Protein AF-A0A3Q9WG72-F1 (afdb_monomer)

Structure (mmCIF, N/CA/C/O backbone):
data_AF-A0A3Q9WG72-F1
#
_entry.id   AF-A0A3Q9WG72-F1
#
loop_
_atom_site.group_PDB
_atom_site.id
_atom_site.type_symbol
_atom_site.label_atom_id
_atom_site.label_alt_id
_atom_site.label_comp_id
_atom_site.label_asym_id
_atom_site.label_entity_id
_atom_site.label_seq_id
_atom_site.pdbx_PDB_ins_code
_atom_site.Cartn_x
_atom_site.Cartn_y
_atom_site.Cartn_z
_atom_site.occupancy
_atom_site.B_iso_or_equiv
_atom_site.auth_seq_id
_atom_site.auth_comp_id
_atom_site.auth_asym_id
_atom_site.auth_atom_id
_atom_site.pdbx_PDB_model_num
ATOM 1 N N . MET A 1 1 ? 49.544 10.630 -32.184 1.00 42.81 1 MET A N 1
ATOM 2 C CA . MET A 1 1 ? 48.754 9.712 -31.337 1.00 42.81 1 MET A CA 1
ATOM 3 C C . MET A 1 1 ? 47.797 10.569 -30.531 1.00 42.81 1 MET A C 1
ATOM 5 O O . MET A 1 1 ? 48.241 11.269 -29.633 1.00 42.81 1 MET A O 1
ATOM 9 N N . THR A 1 2 ? 46.535 10.621 -30.952 1.00 49.62 2 THR A N 1
ATOM 10 C CA . THR A 1 2 ? 45.500 11.489 -30.373 1.00 49.62 2 THR A CA 1
ATOM 11 C C . THR A 1 2 ? 44.751 10.703 -29.304 1.00 49.62 2 THR A C 1
ATOM 13 O O . THR A 1 2 ? 44.111 9.707 -29.620 1.00 49.62 2 THR A O 1
ATOM 16 N N . PHE A 1 3 ? 44.869 11.133 -28.048 1.00 58.88 3 PHE A N 1
ATOM 17 C CA . PHE A 1 3 ? 44.125 10.609 -26.900 1.00 58.88 3 PHE A CA 1
ATOM 18 C C . PHE A 1 3 ? 42.739 11.266 -26.839 1.00 58.88 3 PHE A C 1
ATOM 20 O O . PHE A 1 3 ? 42.500 12.139 -26.010 1.00 58.88 3 PHE A O 1
ATOM 27 N N . ALA A 1 4 ? 41.847 10.900 -27.756 1.00 64.00 4 ALA A N 1
ATOM 28 C CA . ALA A 1 4 ? 40.438 11.280 -27.696 1.00 64.00 4 ALA A CA 1
ATOM 29 C C . ALA A 1 4 ? 39.577 10.011 -27.711 1.00 64.00 4 ALA A C 1
ATOM 31 O O . ALA A 1 4 ? 39.962 9.026 -28.334 1.00 64.00 4 ALA A O 1
ATOM 32 N N . ASP A 1 5 ? 38.442 10.068 -27.016 1.00 53.72 5 ASP A N 1
ATOM 33 C CA . ASP A 1 5 ? 37.449 9.008 -26.792 1.00 53.72 5 ASP A CA 1
ATOM 34 C C . ASP A 1 5 ? 37.769 7.980 -25.694 1.00 53.72 5 ASP A C 1
ATOM 36 O O . ASP A 1 5 ? 37.830 6.770 -25.909 1.00 53.72 5 ASP A O 1
ATOM 40 N N . HIS A 1 6 ? 37.848 8.436 -24.444 1.00 58.72 6 HIS A N 1
ATOM 41 C CA . HIS A 1 6 ? 37.075 7.732 -23.419 1.00 58.72 6 HIS A CA 1
ATOM 42 C C . HIS A 1 6 ? 35.772 8.489 -23.269 1.00 58.72 6 HIS A C 1
ATOM 44 O O . HIS A 1 6 ? 35.723 9.542 -22.645 1.00 58.72 6 HIS A O 1
ATOM 50 N N . ALA A 1 7 ? 34.776 7.961 -23.977 1.00 57.84 7 ALA A N 1
ATOM 51 C CA . ALA A 1 7 ? 33.402 8.402 -23.989 1.00 57.84 7 ALA A CA 1
ATOM 52 C C . ALA A 1 7 ? 32.968 8.868 -22.596 1.00 57.84 7 ALA A C 1
ATOM 54 O O . ALA A 1 7 ? 32.963 8.091 -21.638 1.00 57.84 7 ALA A O 1
ATOM 55 N N . ASP A 1 8 ? 32.584 10.139 -22.523 1.00 54.88 8 ASP A N 1
ATOM 56 C CA . ASP A 1 8 ? 31.624 10.639 -21.554 1.00 54.88 8 ASP A CA 1
ATOM 57 C C . ASP A 1 8 ? 30.338 9.827 -21.734 1.00 54.88 8 ASP A C 1
ATOM 59 O O . ASP A 1 8 ? 29.418 10.242 -22.437 1.00 54.88 8 ASP A O 1
ATOM 63 N N . ASP A 1 9 ? 30.292 8.619 -21.176 1.00 55.44 9 ASP A N 1
ATOM 64 C CA . ASP A 1 9 ? 29.067 7.841 -21.116 1.00 55.44 9 ASP A CA 1
ATOM 65 C C . ASP A 1 9 ? 28.125 8.651 -20.215 1.00 55.44 9 ASP A C 1
ATOM 67 O O . ASP A 1 9 ? 28.410 8.813 -19.019 1.00 55.44 9 ASP A O 1
ATOM 71 N N . PRO A 1 10 ? 27.042 9.253 -20.742 1.00 54.00 10 PRO A N 1
ATOM 72 C CA . PRO A 1 10 ? 26.146 10.003 -19.892 1.00 54.00 10 PRO A CA 1
ATOM 73 C C . PRO A 1 10 ? 25.542 8.994 -18.920 1.00 54.00 10 PRO A C 1
ATOM 75 O O . PRO A 1 10 ? 24.809 8.094 -19.336 1.00 54.00 10 PRO A O 1
ATOM 78 N N . ALA A 1 11 ? 25.878 9.135 -17.631 1.00 59.91 11 ALA A N 1
ATOM 79 C CA . ALA A 1 11 ? 25.371 8.280 -16.566 1.00 59.91 11 ALA A CA 1
ATOM 80 C C . ALA A 1 11 ? 23.868 8.033 -16.792 1.00 59.91 11 ALA A C 1
ATOM 82 O O . ALA A 1 11 ? 23.140 9.008 -17.035 1.00 59.91 11 ALA A O 1
ATOM 83 N N . PRO A 1 12 ? 23.389 6.771 -16.757 1.00 57.44 12 PRO A N 1
ATOM 84 C CA . PRO A 1 12 ? 22.011 6.456 -17.095 1.00 57.44 12 PRO A CA 1
ATOM 85 C C . PRO A 1 12 ? 21.089 7.372 -16.304 1.00 57.44 12 PRO A C 1
ATOM 87 O O . PRO A 1 12 ? 21.108 7.360 -15.070 1.00 57.44 12 PRO A O 1
ATOM 90 N N . ARG A 1 13 ? 20.306 8.208 -16.998 1.00 57.81 13 ARG A N 1
ATOM 91 C CA . ARG A 1 13 ? 19.315 9.060 -16.339 1.00 57.81 13 ARG A CA 1
ATOM 92 C C . ARG A 1 13 ? 18.387 8.131 -15.571 1.00 57.81 13 ARG A C 1
ATOM 94 O O . ARG A 1 13 ? 17.572 7.430 -16.173 1.00 57.81 13 ARG A O 1
ATOM 101 N N . ALA A 1 14 ? 18.547 8.102 -14.249 1.00 58.25 14 ALA A N 1
ATOM 102 C CA . ALA A 1 14 ? 17.708 7.343 -13.341 1.00 58.25 14 ALA A CA 1
ATOM 103 C C . ALA A 1 14 ? 16.283 7.884 -13.472 1.00 58.25 14 ALA A C 1
ATOM 105 O O . ALA A 1 14 ? 15.894 8.857 -12.825 1.00 58.25 14 ALA A O 1
ATOM 106 N N . THR A 1 15 ? 15.526 7.295 -14.391 1.00 64.62 15 THR A N 1
ATOM 107 C CA . THR A 1 15 ? 14.152 7.684 -14.665 1.00 64.62 15 THR A CA 1
ATOM 108 C C . THR A 1 15 ? 13.366 7.215 -13.451 1.00 64.62 15 THR A C 1
ATOM 110 O O . THR A 1 15 ? 13.206 6.021 -13.227 1.00 64.62 15 THR A O 1
ATOM 113 N N . ARG A 1 16 ? 13.009 8.139 -12.556 1.00 69.19 16 ARG A N 1
ATOM 114 C CA . ARG A 1 16 ? 12.339 7.778 -11.301 1.00 69.19 16 ARG A CA 1
ATOM 115 C C . ARG A 1 16 ? 10.984 7.139 -11.642 1.00 69.19 16 ARG A C 1
ATOM 117 O O . ARG A 1 16 ? 10.256 7.717 -12.450 1.00 69.19 16 ARG A O 1
ATOM 124 N N . PRO A 1 17 ? 10.605 5.996 -11.041 1.00 82.88 17 PRO A N 1
ATOM 125 C CA . PRO A 1 17 ? 9.354 5.319 -11.373 1.00 82.88 17 PRO A CA 1
ATOM 126 C C . PRO A 1 17 ? 8.166 6.035 -10.717 1.00 82.88 17 PRO A C 1
ATOM 128 O O . PRO A 1 17 ? 7.632 5.591 -9.702 1.00 82.88 17 PRO A O 1
ATOM 131 N N . ILE A 1 18 ? 7.762 7.176 -11.286 1.00 87.50 18 ILE A N 1
ATOM 132 C CA . ILE A 1 18 ? 6.718 8.060 -10.741 1.00 87.50 18 ILE A CA 1
ATOM 133 C C . ILE A 1 18 ? 5.418 7.286 -10.483 1.00 87.50 18 ILE A C 1
ATOM 135 O O . ILE A 1 18 ? 4.826 7.433 -9.420 1.00 87.50 18 ILE A O 1
ATOM 139 N N . ALA A 1 19 ? 5.003 6.410 -11.403 1.00 85.75 19 ALA A N 1
ATOM 140 C CA . ALA A 1 19 ? 3.787 5.613 -11.235 1.00 85.75 19 ALA A CA 1
ATOM 141 C C . ALA A 1 19 ? 3.851 4.667 -10.019 1.00 85.75 19 ALA A C 1
ATOM 143 O O . ALA A 1 19 ? 2.877 4.551 -9.278 1.00 85.75 19 ALA A O 1
ATOM 144 N N . THR A 1 20 ? 5.002 4.032 -9.771 1.00 88.00 20 THR A N 1
ATOM 145 C CA . THR A 1 20 ? 5.217 3.187 -8.585 1.00 88.00 20 THR A CA 1
ATOM 146 C C . THR A 1 20 ? 5.137 4.013 -7.307 1.00 88.00 20 THR A C 1
ATOM 148 O O . THR A 1 20 ? 4.455 3.616 -6.368 1.00 88.00 20 THR A O 1
ATOM 151 N N . TRP A 1 21 ? 5.748 5.199 -7.292 1.00 89.81 21 TRP A N 1
ATOM 1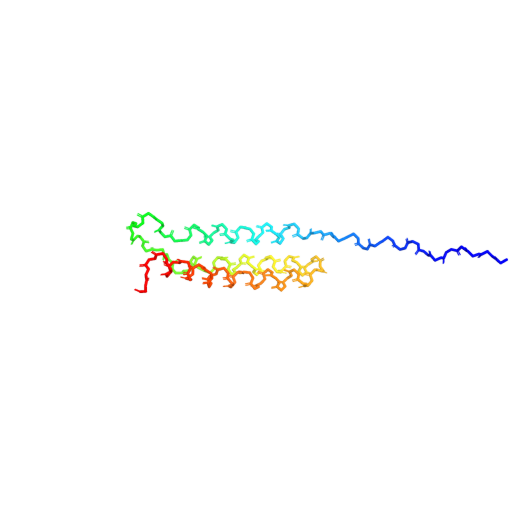52 C CA . TRP A 1 21 ? 5.651 6.127 -6.164 1.00 89.81 21 TRP A CA 1
ATOM 153 C C . TRP A 1 21 ? 4.216 6.571 -5.879 1.00 89.81 21 TRP A C 1
ATOM 155 O O . TRP A 1 21 ? 3.795 6.566 -4.725 1.00 89.81 21 TRP A O 1
ATOM 165 N N . VAL A 1 22 ? 3.451 6.912 -6.920 1.00 92.06 22 VAL A N 1
ATOM 166 C CA . VAL A 1 22 ? 2.037 7.292 -6.786 1.00 92.06 22 VAL A CA 1
ATOM 167 C C . VAL A 1 22 ? 1.225 6.146 -6.183 1.00 92.06 22 VAL A C 1
ATOM 169 O O . VAL A 1 22 ? 0.434 6.382 -5.275 1.00 92.06 22 VAL A O 1
ATOM 172 N N . LEU A 1 23 ? 1.446 4.903 -6.622 1.00 90.25 23 LEU A N 1
ATOM 173 C CA . LEU A 1 23 ? 0.743 3.736 -6.079 1.00 90.25 23 LEU A CA 1
ATOM 174 C C . LEU A 1 23 ? 1.140 3.422 -4.634 1.00 90.25 23 LEU A C 1
ATOM 176 O O . LEU A 1 23 ? 0.273 3.092 -3.827 1.00 90.25 23 LEU A O 1
ATOM 180 N N . MET A 1 24 ? 2.417 3.575 -4.282 1.00 89.62 24 MET A N 1
ATOM 181 C CA . MET A 1 24 ? 2.880 3.431 -2.900 1.00 89.62 24 MET A CA 1
ATOM 182 C C . MET A 1 24 ? 2.259 4.495 -1.985 1.00 89.62 24 MET A C 1
ATOM 184 O O . MET A 1 24 ? 1.793 4.170 -0.890 1.00 89.62 24 MET A O 1
ATOM 188 N N . LEU A 1 25 ? 2.199 5.751 -2.435 1.00 92.81 25 LEU A N 1
ATOM 189 C CA . LEU A 1 25 ? 1.574 6.838 -1.680 1.00 92.81 25 LEU A CA 1
ATOM 190 C C . LEU A 1 25 ? 0.063 6.624 -1.544 1.00 92.81 25 LEU A C 1
ATOM 192 O O . LEU A 1 25 ? -0.480 6.768 -0.452 1.00 92.81 25 LEU A O 1
ATOM 196 N N . LEU A 1 26 ? -0.606 6.198 -2.618 1.00 92.56 26 LEU A N 1
ATOM 197 C CA . LEU A 1 26 ? -2.024 5.851 -2.585 1.00 92.56 26 LEU A CA 1
ATOM 198 C C . LEU A 1 26 ? -2.299 4.705 -1.602 1.00 92.56 26 LEU A C 1
ATOM 200 O O . LEU A 1 26 ? -3.246 4.790 -0.824 1.00 92.56 26 LEU A O 1
ATOM 204 N N . ALA A 1 27 ? -1.454 3.671 -1.580 1.00 90.44 27 ALA A N 1
ATOM 205 C CA . ALA A 1 27 ? -1.566 2.577 -0.619 1.00 90.44 27 ALA A CA 1
ATOM 206 C C . ALA A 1 27 ? -1.469 3.080 0.828 1.00 90.44 27 ALA A C 1
ATOM 208 O O . ALA A 1 27 ? -2.271 2.677 1.666 1.00 90.44 27 ALA A O 1
ATOM 209 N N . ALA A 1 28 ? -0.544 4.002 1.111 1.00 90.50 28 ALA A N 1
ATOM 210 C CA . ALA A 1 28 ? -0.403 4.596 2.438 1.00 90.50 28 ALA A CA 1
ATOM 211 C C . ALA A 1 28 ? -1.644 5.412 2.843 1.00 90.50 28 ALA A C 1
ATOM 213 O O . ALA A 1 28 ? -2.126 5.284 3.966 1.00 90.50 28 ALA A O 1
ATOM 214 N N . VAL A 1 29 ? -2.208 6.197 1.919 1.00 92.56 29 VAL A N 1
ATOM 215 C CA . VAL A 1 29 ? -3.445 6.961 2.155 1.00 92.56 29 VAL A CA 1
ATOM 216 C C . VAL A 1 29 ? -4.622 6.030 2.446 1.00 92.56 29 VAL A C 1
ATOM 218 O O . VAL A 1 29 ? -5.353 6.249 3.409 1.00 92.56 29 VAL A O 1
ATOM 221 N N . VAL A 1 30 ? -4.786 4.959 1.663 1.00 89.38 30 VAL A N 1
ATOM 222 C CA . VAL A 1 30 ? -5.840 3.957 1.895 1.00 89.38 30 VAL A CA 1
ATOM 223 C C . VAL A 1 30 ? -5.705 3.336 3.285 1.00 89.38 30 VAL A C 1
ATOM 225 O O . VAL A 1 30 ? -6.695 3.211 4.003 1.00 89.38 30 VAL A O 1
ATOM 228 N N . VAL A 1 31 ? -4.482 2.986 3.683 1.00 88.56 31 VAL A N 1
ATOM 229 C CA . VAL A 1 31 ? -4.179 2.407 5.000 1.00 88.56 31 VAL A CA 1
ATOM 230 C C . VAL A 1 31 ? -4.513 3.365 6.127 1.00 88.56 31 VAL A C 1
ATOM 232 O O . VAL A 1 31 ? -5.066 2.941 7.133 1.00 88.56 31 VAL A O 1
ATOM 235 N N . LEU A 1 32 ? -4.246 4.656 5.952 1.00 87.88 32 LEU A N 1
ATOM 236 C CA . LEU A 1 32 ? -4.570 5.653 6.963 1.00 87.88 32 LEU A CA 1
ATOM 237 C C . LEU A 1 32 ? -6.081 5.874 7.098 1.00 87.88 32 LEU A C 1
ATOM 239 O O . LEU A 1 32 ? -6.545 6.217 8.174 1.00 87.88 32 LEU A O 1
ATOM 243 N N . ILE A 1 33 ? -6.864 5.666 6.040 1.00 87.56 33 ILE A N 1
ATOM 244 C CA . ILE A 1 33 ? -8.324 5.855 6.067 1.00 87.56 33 ILE A CA 1
ATOM 245 C C . ILE A 1 33 ? -9.052 4.589 6.545 1.00 87.56 33 ILE A C 1
ATOM 247 O O . ILE A 1 33 ? -10.231 4.666 6.890 1.00 87.56 33 ILE A O 1
ATOM 251 N N . LEU A 1 34 ? -8.389 3.427 6.556 1.00 85.00 34 LEU A N 1
ATOM 252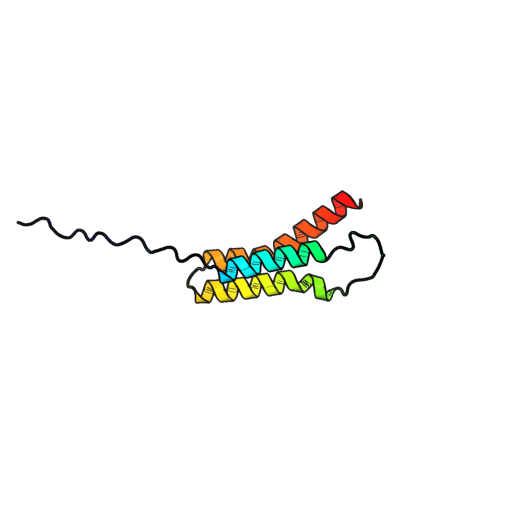 C CA . LEU A 1 34 ? -8.967 2.139 6.957 1.00 85.00 34 LEU A CA 1
ATOM 253 C C . LEU A 1 34 ? -9.500 2.119 8.402 1.00 85.00 34 LEU A C 1
ATOM 255 O O . LEU A 1 34 ? -10.621 1.642 8.583 1.00 85.00 34 LEU A O 1
ATOM 259 N N . PRO A 1 35 ? -8.768 2.612 9.416 1.00 83.75 35 PRO A N 1
ATOM 260 C CA . PRO A 1 35 ? -9.252 2.606 10.788 1.00 83.75 35 PRO A CA 1
ATOM 261 C C . PRO A 1 35 ? -10.468 3.505 10.967 1.00 83.75 35 PRO A C 1
ATOM 263 O O . PRO A 1 35 ? -10.623 4.543 10.317 1.00 83.75 35 PRO A O 1
ATOM 266 N N . ASP A 1 36 ? -11.329 3.108 11.894 1.00 82.88 36 ASP A N 1
ATOM 267 C CA . ASP A 1 36 ? -12.398 3.966 12.372 1.00 82.88 36 ASP A CA 1
ATOM 268 C C . ASP A 1 36 ? -11.872 4.904 13.460 1.00 82.88 36 ASP A C 1
ATOM 270 O O . ASP A 1 36 ? -12.003 4.653 14.656 1.00 82.88 36 ASP A O 1
ATOM 274 N N . TRP A 1 37 ? -11.265 6.006 13.028 1.00 82.06 37 TRP A N 1
ATOM 275 C CA . TRP A 1 37 ? -10.756 7.032 13.937 1.00 82.06 37 TRP A CA 1
ATOM 276 C C . TRP A 1 37 ? -11.851 7.727 14.751 1.00 82.06 37 TRP A C 1
ATOM 278 O O . TRP A 1 37 ? -11.559 8.300 15.795 1.00 82.06 37 TRP A O 1
ATOM 288 N N . ALA A 1 38 ? -13.099 7.696 14.277 1.00 82.81 38 ALA A N 1
ATOM 289 C CA . ALA A 1 38 ? -14.231 8.337 14.935 1.00 82.81 38 ALA A CA 1
ATOM 290 C C . ALA A 1 38 ? -14.901 7.434 15.986 1.00 82.81 38 ALA A C 1
ATOM 292 O O . ALA A 1 38 ? -15.806 7.892 16.681 1.00 82.81 38 ALA A O 1
ATOM 293 N N . GLY A 1 39 ? -14.476 6.170 16.114 1.00 77.50 39 GLY A N 1
ATOM 294 C CA . GLY A 1 39 ? -15.021 5.237 17.102 1.00 77.50 39 GLY A CA 1
ATOM 295 C C . GLY A 1 39 ? -16.501 4.909 16.887 1.00 77.50 39 GLY A C 1
ATOM 296 O O . GLY A 1 39 ? -17.199 4.554 17.832 1.00 77.50 39 GLY A O 1
ATOM 297 N N . THR A 1 40 ? -16.994 5.032 15.653 1.00 81.31 40 THR A N 1
ATOM 298 C CA . THR A 1 40 ? -18.380 4.716 15.273 1.00 81.31 40 THR A CA 1
ATOM 299 C C . THR A 1 40 ? -18.737 3.238 15.452 1.00 81.31 40 THR A C 1
ATOM 301 O O . THR A 1 40 ? -19.917 2.897 15.492 1.00 81.31 40 THR A O 1
ATOM 304 N N . GLY A 1 41 ? -17.736 2.353 15.536 1.00 76.25 41 GLY A N 1
ATOM 305 C CA . GLY A 1 41 ? -17.922 0.908 15.675 1.00 76.25 41 GLY A CA 1
ATOM 306 C C . GLY A 1 41 ? -18.431 0.242 14.395 1.00 76.25 41 GLY A C 1
ATOM 307 O O . GLY A 1 41 ? -18.841 -0.917 14.425 1.00 76.25 41 GLY A O 1
ATOM 308 N N . SER A 1 42 ? -18.421 0.963 13.269 1.00 77.69 42 SER A N 1
ATOM 309 C CA . SER A 1 42 ? -18.915 0.453 11.995 1.00 77.69 42 SER A CA 1
ATOM 310 C C . SER A 1 42 ? -17.961 -0.616 11.446 1.00 77.69 42 SER A C 1
ATOM 312 O O . SER A 1 42 ? -16.795 -0.313 11.158 1.00 77.69 42 SER A O 1
ATOM 314 N N . PRO A 1 43 ? -18.411 -1.875 11.290 1.00 71.38 43 PRO A N 1
ATOM 315 C CA . PRO A 1 43 ? -17.550 -2.945 10.816 1.00 71.38 43 PRO A CA 1
ATOM 316 C C . PRO A 1 43 ? -17.200 -2.708 9.348 1.00 71.38 43 PRO A C 1
ATOM 318 O O . PRO A 1 43 ? -18.057 -2.754 8.462 1.00 71.38 43 PRO A O 1
ATOM 321 N N . ARG A 1 44 ? -15.915 -2.475 9.067 1.00 79.00 44 ARG A N 1
ATOM 322 C CA . ARG A 1 44 ? -15.431 -2.431 7.687 1.00 79.00 44 ARG A CA 1
ATOM 323 C C . ARG A 1 44 ? -15.243 -3.848 7.151 1.00 79.00 44 ARG A C 1
ATOM 325 O O . ARG A 1 44 ? -14.729 -4.703 7.874 1.00 79.00 44 ARG A O 1
ATOM 332 N N . PRO A 1 45 ? -15.602 -4.113 5.884 1.00 83.88 45 PRO A N 1
ATOM 333 C CA . PRO A 1 45 ? -15.385 -5.425 5.296 1.00 83.88 45 PRO A CA 1
ATOM 334 C C . PRO A 1 45 ? -13.900 -5.810 5.321 1.00 83.88 45 PRO A C 1
ATOM 336 O O . PRO A 1 45 ? -13.039 -5.025 4.922 1.00 83.88 45 PRO A O 1
ATOM 339 N N . THR A 1 46 ? -13.592 -7.044 5.720 1.00 82.19 46 THR A N 1
ATOM 340 C CA . THR A 1 46 ? -12.205 -7.527 5.854 1.00 82.19 46 THR A CA 1
ATOM 341 C C . THR A 1 46 ? -11.423 -7.474 4.535 1.00 82.19 46 THR A C 1
ATOM 343 O O . THR A 1 46 ? -10.207 -7.305 4.537 1.00 82.19 46 THR A O 1
ATOM 346 N N . TRP A 1 47 ? -12.102 -7.551 3.386 1.00 84.56 47 TRP A N 1
ATOM 347 C CA . TRP A 1 47 ? -11.449 -7.478 2.075 1.00 84.56 47 TRP A CA 1
ATOM 348 C C . TRP A 1 47 ? -10.782 -6.120 1.801 1.00 84.56 47 TRP A C 1
ATOM 350 O O . TRP A 1 47 ? -9.842 -6.057 1.011 1.00 84.56 47 TRP A O 1
ATOM 360 N N . VAL A 1 48 ? -11.207 -5.035 2.463 1.00 86.19 48 VAL A N 1
ATOM 361 C CA . VAL A 1 48 ? -10.639 -3.689 2.250 1.00 86.19 48 VAL A CA 1
ATOM 362 C C . VAL A 1 48 ? -9.171 -3.635 2.704 1.00 86.19 48 VAL A C 1
ATOM 364 O O . VAL A 1 48 ? -8.367 -2.912 2.118 1.00 86.19 48 VAL A O 1
ATOM 367 N N . PHE A 1 49 ? -8.770 -4.480 3.662 1.00 84.56 49 PHE A N 1
ATOM 368 C CA . PHE A 1 49 ? -7.372 -4.625 4.086 1.00 84.56 49 PHE A CA 1
ATOM 369 C C . PHE A 1 49 ? -6.466 -5.251 3.012 1.00 84.56 49 PHE A C 1
ATOM 371 O O . PHE A 1 49 ? -5.246 -5.159 3.120 1.00 84.56 49 PHE A O 1
ATOM 378 N N . ALA A 1 50 ? -7.025 -5.849 1.954 1.00 87.50 50 ALA A N 1
ATOM 379 C CA . ALA A 1 50 ? -6.241 -6.350 0.825 1.00 87.50 50 ALA A CA 1
ATOM 380 C C . ALA A 1 50 ? -5.858 -5.244 -0.177 1.00 87.50 50 ALA A C 1
ATOM 382 O O . ALA A 1 50 ? -4.911 -5.417 -0.943 1.00 87.50 50 ALA A O 1
ATOM 383 N N . ILE A 1 51 ? -6.546 -4.093 -0.175 1.00 90.31 51 ILE A N 1
ATOM 384 C CA . ILE A 1 51 ? -6.306 -2.998 -1.134 1.00 90.31 51 ILE A CA 1
ATOM 385 C C . ILE A 1 51 ? -4.843 -2.515 -1.133 1.00 90.31 51 ILE A C 1
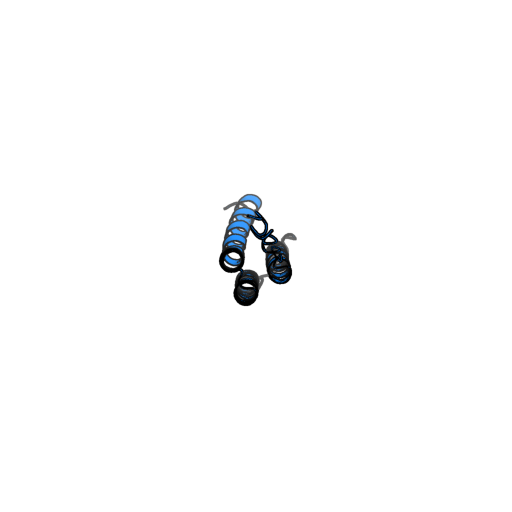ATOM 387 O O . ILE A 1 51 ? -4.271 -2.393 -2.217 1.00 90.31 51 ILE A O 1
ATOM 391 N N . PRO A 1 52 ? -4.185 -2.280 0.018 1.00 88.75 52 PRO A N 1
ATOM 392 C CA . PRO A 1 52 ? -2.798 -1.808 0.047 1.00 88.75 52 PRO A CA 1
ATOM 393 C C . PRO A 1 52 ? -1.823 -2.828 -0.547 1.00 88.75 52 PRO A C 1
ATOM 395 O O . PRO A 1 52 ? -0.865 -2.452 -1.221 1.00 88.75 52 PRO A O 1
ATOM 398 N N . ILE A 1 53 ? -2.102 -4.122 -0.357 1.00 89.75 53 ILE A N 1
ATOM 399 C CA . ILE A 1 53 ? -1.334 -5.221 -0.948 1.00 89.75 53 ILE A CA 1
ATOM 400 C C . ILE A 1 53 ? -1.504 -5.208 -2.470 1.00 89.75 53 ILE A C 1
ATOM 402 O O . ILE A 1 53 ? -0.513 -5.233 -3.197 1.00 89.75 53 ILE A O 1
ATOM 406 N N . LEU A 1 54 ? -2.740 -5.095 -2.966 1.00 92.81 54 LEU A N 1
ATOM 407 C CA . LEU A 1 54 ? -3.025 -5.018 -4.402 1.00 92.81 54 LEU A CA 1
ATOM 408 C C . LEU A 1 54 ? -2.367 -3.796 -5.057 1.00 92.81 54 LEU A C 1
ATOM 410 O O . LEU A 1 54 ? -1.805 -3.914 -6.145 1.00 92.81 54 LEU A O 1
ATOM 414 N N . LEU A 1 55 ? -2.377 -2.642 -4.386 1.00 91.19 55 LEU A N 1
ATOM 415 C CA . LEU A 1 55 ? -1.687 -1.434 -4.848 1.00 91.19 55 LEU A CA 1
ATOM 416 C C . LEU A 1 55 ? -0.164 -1.612 -4.859 1.00 91.19 55 LEU A C 1
ATOM 418 O O . LEU A 1 55 ? 0.486 -1.228 -5.833 1.00 91.19 55 LEU A O 1
ATOM 422 N N . GLY A 1 56 ? 0.400 -2.248 -3.829 1.00 89.56 56 GLY A N 1
ATOM 423 C CA . GLY A 1 56 ? 1.818 -2.603 -3.778 1.00 89.56 56 GLY A CA 1
ATOM 424 C C . GLY A 1 56 ? 2.233 -3.529 -4.925 1.00 89.56 56 GLY A C 1
ATOM 425 O O . GLY A 1 56 ? 3.234 -3.269 -5.599 1.00 89.56 56 GLY A O 1
ATOM 426 N N . LEU A 1 57 ? 1.425 -4.551 -5.221 1.00 92.06 57 LEU A N 1
ATOM 427 C CA . LEU A 1 57 ? 1.630 -5.467 -6.348 1.00 92.06 57 LEU A CA 1
ATOM 428 C C . LEU A 1 57 ? 1.485 -4.767 -7.706 1.00 92.06 57 LEU A C 1
ATOM 430 O O . LEU A 1 57 ? 2.302 -4.989 -8.600 1.00 92.06 57 LEU A O 1
ATOM 434 N N . ALA A 1 58 ? 0.495 -3.886 -7.864 1.00 92.12 58 ALA A N 1
ATOM 435 C CA . ALA A 1 58 ? 0.330 -3.091 -9.078 1.00 92.12 58 ALA A CA 1
ATOM 436 C C . ALA A 1 58 ? 1.544 -2.175 -9.314 1.00 92.12 58 ALA A C 1
ATOM 438 O O . ALA A 1 58 ? 2.081 -2.126 -10.424 1.00 92.12 58 ALA A O 1
ATOM 439 N N . GLY A 1 59 ? 2.037 -1.507 -8.266 1.00 87.75 59 GLY A N 1
ATOM 440 C CA . GLY A 1 59 ? 3.244 -0.682 -8.337 1.00 87.75 59 GLY A CA 1
ATOM 441 C C . GLY A 1 59 ? 4.495 -1.499 -8.649 1.00 87.75 59 GLY A C 1
ATOM 442 O O . GLY A 1 59 ? 5.355 -1.032 -9.403 1.00 87.75 59 GLY A O 1
ATOM 443 N N . ALA A 1 60 ? 4.552 -2.743 -8.167 1.00 88.56 60 ALA A N 1
ATOM 444 C CA . ALA A 1 60 ? 5.631 -3.671 -8.466 1.00 88.56 60 ALA A CA 1
ATOM 445 C C . ALA A 1 60 ? 5.623 -4.113 -9.934 1.00 88.56 60 ALA A C 1
ATOM 447 O O . ALA A 1 60 ? 6.662 -4.090 -10.595 1.00 88.56 60 ALA A O 1
ATOM 448 N N . ALA A 1 61 ? 4.448 -4.437 -10.477 1.00 90.38 61 ALA A N 1
ATOM 449 C CA . ALA A 1 61 ? 4.285 -4.784 -11.885 1.00 90.38 61 ALA A CA 1
ATOM 450 C C . ALA A 1 61 ? 4.693 -3.625 -12.813 1.00 90.38 61 ALA A C 1
ATOM 452 O O . ALA A 1 61 ? 5.367 -3.843 -13.822 1.00 90.38 61 ALA A O 1
ATOM 453 N N . LEU A 1 62 ? 4.342 -2.382 -12.462 1.00 87.88 62 LEU A N 1
ATOM 454 C CA . LEU A 1 62 ? 4.768 -1.200 -13.217 1.00 87.88 62 LEU A CA 1
ATOM 455 C C . LEU A 1 62 ? 6.281 -0.953 -13.115 1.00 87.88 62 LEU A C 1
ATOM 457 O O . LEU A 1 62 ? 6.913 -0.638 -14.123 1.00 87.88 62 LEU A O 1
ATOM 461 N N . ALA A 1 63 ? 6.880 -1.157 -11.940 1.00 87.44 63 ALA A N 1
ATOM 462 C CA . ALA A 1 63 ? 8.326 -1.035 -11.759 1.00 87.44 63 ALA A CA 1
ATOM 463 C C . ALA A 1 63 ? 9.105 -2.088 -12.567 1.00 87.44 63 ALA A 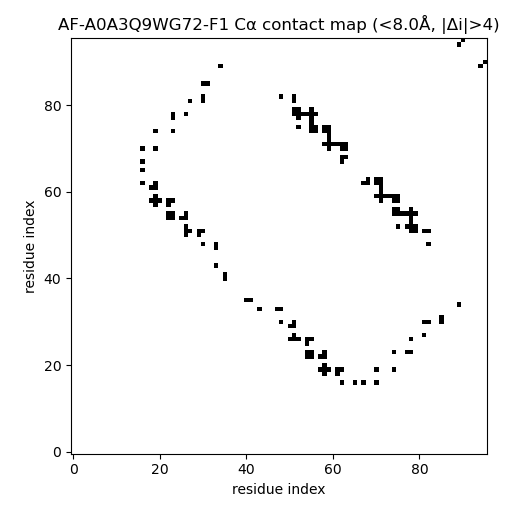C 1
ATOM 465 O O . ALA A 1 63 ? 10.126 -1.762 -13.178 1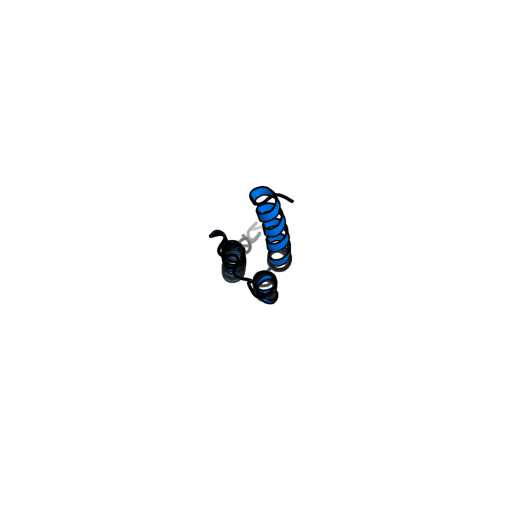.00 87.44 63 ALA A O 1
ATOM 466 N N . LEU A 1 64 ? 8.600 -3.327 -12.642 1.00 8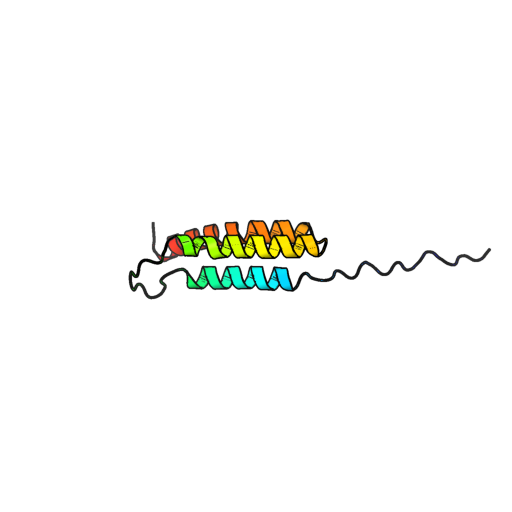8.81 64 LEU A N 1
ATOM 467 C CA . LEU A 1 64 ? 9.167 -4.376 -13.497 1.00 88.81 64 LEU A CA 1
ATOM 468 C C . LEU A 1 64 ? 9.113 -3.987 -14.977 1.00 88.81 64 LEU A C 1
ATOM 470 O O . LEU A 1 64 ? 10.116 -4.125 -15.678 1.00 88.81 64 LEU A O 1
ATOM 474 N N . ARG A 1 65 ? 7.984 -3.437 -15.447 1.00 85.88 65 ARG A N 1
ATOM 475 C CA . ARG A 1 65 ? 7.856 -2.930 -16.827 1.00 85.88 65 ARG A CA 1
ATOM 476 C C . ARG A 1 65 ? 8.857 -1.814 -17.132 1.00 85.88 65 ARG A C 1
ATOM 478 O O . ARG A 1 65 ? 9.381 -1.763 -18.239 1.00 85.88 65 ARG A O 1
ATOM 485 N N . GLY A 1 66 ? 9.164 -0.970 -16.149 1.00 82.44 66 GLY A N 1
ATOM 486 C CA . GLY A 1 66 ? 10.177 0.082 -16.252 1.00 82.44 66 GLY A CA 1
ATOM 487 C C . GLY A 1 66 ? 11.630 -0.390 -16.119 1.00 82.44 66 GLY A C 1
ATOM 488 O O . GLY A 1 66 ? 12.517 0.452 -16.077 1.00 82.44 66 GLY A O 1
ATOM 489 N N . ARG A 1 67 ? 11.903 -1.704 -16.028 1.00 82.38 67 ARG A N 1
ATOM 490 C CA . ARG A 1 67 ? 13.240 -2.270 -15.738 1.00 82.38 67 ARG A CA 1
ATOM 491 C C . ARG A 1 67 ? 13.856 -1.741 -14.436 1.00 82.38 67 ARG A C 1
ATOM 493 O O . ARG A 1 67 ? 15.073 -1.623 -14.309 1.00 82.38 67 ARG A O 1
ATOM 500 N N . HIS A 1 68 ? 13.016 -1.474 -13.439 1.00 84.00 68 HIS A N 1
ATOM 501 C CA . HIS A 1 68 ? 13.416 -1.035 -12.105 1.00 84.00 68 HIS A CA 1
ATOM 502 C C . HIS A 1 68 ? 13.139 -2.139 -11.065 1.00 84.00 68 HIS A C 1
ATOM 504 O O . HIS A 1 68 ? 12.228 -1.999 -10.246 1.00 84.00 68 HIS A O 1
ATOM 510 N N . PRO A 1 69 ? 13.908 -3.247 -11.058 1.00 84.12 69 PRO A N 1
ATOM 511 C CA . PRO A 1 69 ? 13.617 -4.417 -10.222 1.00 84.12 69 PRO A CA 1
ATOM 512 C C . PRO A 1 69 ? 13.667 -4.108 -8.721 1.00 84.12 69 PRO A C 1
ATOM 514 O O . PRO A 1 69 ? 12.862 -4.631 -7.955 1.00 84.12 69 PRO A O 1
ATOM 517 N N . TRP A 1 70 ? 14.552 -3.198 -8.302 1.00 88.81 70 TRP A N 1
ATOM 518 C CA . TRP A 1 70 ? 14.631 -2.758 -6.908 1.00 88.81 70 TRP A CA 1
ATOM 519 C C . TRP A 1 70 ? 13.339 -2.079 -6.434 1.00 88.81 70 TRP A C 1
ATOM 521 O O . TRP A 1 70 ? 12.827 -2.371 -5.355 1.00 88.81 70 TRP A O 1
ATOM 531 N N . TRP A 1 71 ? 12.756 -1.225 -7.279 1.00 87.81 71 TRP A N 1
ATOM 532 C CA . TRP A 1 71 ? 11.484 -0.560 -6.992 1.00 87.81 71 TRP A CA 1
ATOM 533 C C . TRP A 1 71 ? 10.302 -1.524 -7.015 1.00 87.81 71 TRP A C 1
ATOM 535 O O . TRP A 1 71 ? 9.323 -1.307 -6.305 1.00 87.81 71 TRP A O 1
ATOM 545 N N . ALA A 1 72 ? 10.403 -2.610 -7.783 1.00 87.44 72 ALA A N 1
ATOM 546 C CA . ALA A 1 72 ? 9.389 -3.648 -7.772 1.00 87.44 72 ALA A CA 1
ATOM 547 C C . ALA A 1 72 ? 9.340 -4.382 -6.432 1.00 87.44 72 ALA A C 1
ATOM 549 O O . ALA A 1 72 ? 8.267 -4.512 -5.844 1.00 87.44 72 ALA A O 1
ATOM 550 N N . ALA A 1 73 ? 10.503 -4.789 -5.918 1.00 90.12 73 ALA A N 1
ATOM 551 C CA . ALA A 1 73 ? 10.606 -5.399 -4.597 1.00 90.12 73 ALA A CA 1
ATOM 552 C C . ALA A 1 73 ? 10.124 -4.437 -3.498 1.00 90.12 73 ALA A C 1
ATOM 554 O O . ALA A 1 73 ? 9.304 -4.824 -2.666 1.00 90.12 73 ALA A O 1
ATOM 555 N N . ALA A 1 74 ? 10.555 -3.170 -3.544 1.00 90.94 74 ALA A N 1
ATOM 556 C CA . ALA A 1 74 ? 10.121 -2.151 -2.591 1.00 90.94 74 ALA A CA 1
ATOM 557 C C . ALA A 1 74 ? 8.593 -1.972 -2.590 1.00 90.94 74 ALA A C 1
ATOM 559 O O . ALA A 1 74 ? 7.978 -2.002 -1.530 1.00 90.94 74 ALA A O 1
ATOM 560 N N . SER A 1 75 ? 7.970 -1.853 -3.765 1.00 90.56 75 SER A N 1
ATOM 561 C CA . SER A 1 75 ? 6.517 -1.687 -3.890 1.00 90.56 75 SER A CA 1
ATOM 562 C C . SER A 1 75 ? 5.734 -2.917 -3.422 1.00 90.56 75 SER A C 1
ATOM 564 O O . SER A 1 75 ? 4.705 -2.774 -2.766 1.00 90.56 75 SER A O 1
ATOM 566 N N . ALA A 1 76 ? 6.216 -4.128 -3.717 1.00 89.19 76 ALA A N 1
ATOM 567 C CA . ALA A 1 76 ? 5.569 -5.361 -3.270 1.00 89.19 76 ALA A CA 1
ATOM 568 C C . ALA A 1 76 ? 5.604 -5.495 -1.739 1.00 89.19 76 ALA A C 1
ATOM 570 O O . ALA A 1 76 ? 4.585 -5.797 -1.117 1.00 89.19 76 ALA A O 1
ATOM 571 N N . LEU A 1 77 ? 6.758 -5.215 -1.125 1.00 93.19 77 LEU A N 1
ATOM 572 C CA . LEU A 1 77 ? 6.922 -5.247 0.330 1.00 93.19 77 LEU A CA 1
ATOM 573 C C . LEU A 1 77 ? 6.134 -4.132 1.022 1.00 93.19 77 LEU A C 1
ATOM 575 O O . LEU A 1 77 ? 5.587 -4.347 2.101 1.00 93.19 77 LEU A O 1
ATOM 579 N N . TRP A 1 78 ? 6.029 -2.962 0.392 1.00 91.44 78 TRP A N 1
ATOM 580 C CA . TRP A 1 78 ? 5.336 -1.797 0.938 1.00 91.44 78 TRP A CA 1
ATOM 581 C C . TRP A 1 78 ? 3.889 -2.090 1.339 1.00 91.44 78 TRP A C 1
ATOM 583 O O . TRP A 1 78 ? 3.477 -1.746 2.445 1.00 91.44 78 TRP A O 1
ATOM 593 N N . GLY A 1 79 ? 3.134 -2.782 0.479 1.00 86.12 79 GLY A N 1
ATOM 594 C CA . GLY A 1 79 ? 1.742 -3.136 0.764 1.00 86.12 79 GLY A CA 1
ATOM 595 C C . GLY A 1 79 ? 1.586 -4.040 1.993 1.00 86.12 79 GLY A C 1
ATOM 596 O O . GLY A 1 79 ? 0.626 -3.891 2.744 1.00 86.12 79 GLY A O 1
ATOM 597 N N . VAL A 1 80 ? 2.548 -4.936 2.233 1.00 89.25 80 VAL A N 1
ATOM 598 C CA . VAL A 1 80 ? 2.553 -5.843 3.393 1.00 89.25 80 VAL A CA 1
ATOM 599 C C . VAL A 1 80 ? 2.965 -5.102 4.663 1.00 89.25 80 VAL A C 1
ATOM 601 O O . VAL A 1 80 ? 2.289 -5.200 5.688 1.00 89.25 80 VAL A O 1
ATOM 604 N N . VAL A 1 81 ? 4.052 -4.329 4.590 1.00 93.06 81 VAL A N 1
ATOM 605 C CA . VAL A 1 81 ? 4.593 -3.565 5.723 1.00 93.06 81 VAL A CA 1
ATOM 606 C C . VAL A 1 81 ? 3.570 -2.562 6.243 1.00 93.06 81 VAL A C 1
ATOM 608 O O . VAL A 1 81 ? 3.397 -2.450 7.453 1.00 93.06 81 VAL A O 1
ATOM 611 N N . LEU A 1 82 ? 2.840 -1.886 5.354 1.00 90.50 82 LEU A N 1
ATOM 612 C CA . LEU A 1 82 ? 1.813 -0.926 5.746 1.00 90.50 82 LEU A CA 1
ATOM 613 C C . LEU A 1 82 ? 0.732 -1.532 6.651 1.00 90.50 82 LEU A C 1
ATOM 615 O O . LEU A 1 82 ? 0.308 -0.878 7.599 1.00 90.50 82 LEU A O 1
ATOM 619 N N . ILE A 1 83 ? 0.307 -2.773 6.397 1.00 87.31 83 ILE A N 1
ATOM 620 C CA . ILE A 1 83 ? -0.681 -3.450 7.248 1.00 87.31 83 ILE A CA 1
ATOM 621 C C . ILE A 1 83 ? -0.098 -3.738 8.632 1.00 87.31 83 ILE A C 1
ATOM 623 O O . ILE A 1 83 ? -0.765 -3.500 9.633 1.00 87.31 83 ILE A O 1
ATOM 627 N N . GLN A 1 84 ? 1.152 -4.200 8.706 1.00 89.69 84 GLN A N 1
ATOM 628 C CA . GLN A 1 84 ? 1.806 -4.464 9.992 1.00 89.69 84 GLN A CA 1
ATOM 629 C C . GLN A 1 84 ? 1.972 -3.177 10.807 1.00 89.69 84 GLN A C 1
ATOM 631 O O . GLN A 1 84 ? 1.654 -3.146 11.993 1.00 89.69 84 GLN A O 1
ATOM 636 N N . VAL A 1 85 ? 2.404 -2.096 10.153 1.00 90.00 85 VAL A N 1
ATOM 637 C CA . VAL A 1 85 ? 2.517 -0.769 10.770 1.00 90.00 85 VAL A CA 1
ATOM 638 C C . VAL A 1 85 ? 1.155 -0.286 11.262 1.00 90.00 85 VAL A C 1
ATOM 640 O O . VAL A 1 85 ? 1.058 0.203 12.383 1.00 90.00 85 VAL A O 1
ATOM 643 N N . LEU A 1 86 ? 0.097 -0.466 10.468 1.00 86.88 86 LEU A N 1
ATOM 644 C CA . LEU A 1 86 ? -1.258 -0.091 10.862 1.00 86.88 86 LEU A CA 1
ATOM 645 C C . LEU A 1 86 ? -1.714 -0.836 12.118 1.00 86.88 86 LEU A C 1
ATOM 647 O O . LEU A 1 86 ? -2.216 -0.203 13.041 1.00 86.88 86 LEU A O 1
ATOM 651 N N . VAL A 1 87 ? -1.523 -2.157 12.162 1.00 87.25 87 VAL A N 1
ATOM 652 C CA . VAL A 1 87 ? -1.889 -2.981 13.323 1.00 87.25 87 VAL A CA 1
ATOM 653 C C . VAL A 1 87 ? -1.158 -2.488 14.566 1.00 87.25 87 VAL A C 1
ATOM 655 O O . VAL A 1 87 ? -1.807 -2.211 15.567 1.00 87.25 87 VAL A O 1
ATOM 658 N N . VAL A 1 88 ? 0.160 -2.282 14.485 1.00 89.44 88 VAL A N 1
ATOM 659 C CA . VAL A 1 88 ? 0.953 -1.759 15.608 1.00 89.44 88 VAL A CA 1
ATOM 660 C C . VAL A 1 88 ? 0.446 -0.388 16.060 1.00 89.44 88 VAL A C 1
ATOM 662 O O . VAL A 1 88 ? 0.283 -0.171 17.256 1.00 89.44 88 VAL A O 1
ATOM 665 N N . ILE A 1 89 ? 0.154 0.528 15.131 1.00 87.62 89 ILE A N 1
ATOM 666 C CA . ILE A 1 89 ? -0.378 1.859 15.459 1.00 87.62 89 ILE A CA 1
ATOM 667 C C . ILE A 1 89 ? -1.722 1.750 16.184 1.00 87.62 89 ILE A C 1
ATOM 669 O O . ILE A 1 89 ? -1.898 2.384 17.221 1.00 87.62 89 ILE A O 1
ATOM 673 N N . ILE A 1 90 ? -2.655 0.946 15.670 1.00 86.06 90 ILE A N 1
ATOM 674 C CA . ILE A 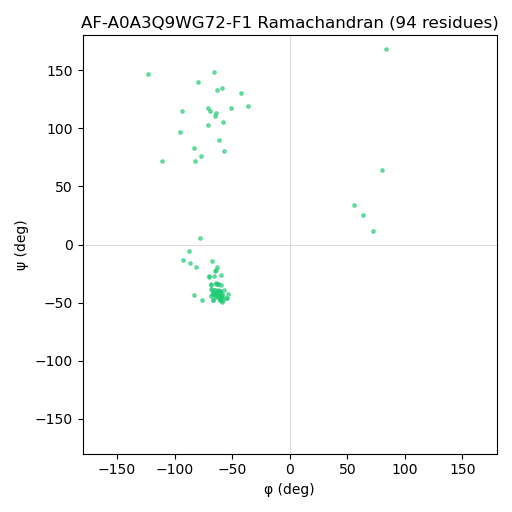1 90 ? -3.965 0.756 16.302 1.00 86.06 90 ILE A CA 1
ATOM 675 C C . ILE A 1 90 ? -3.788 0.155 17.696 1.00 86.06 90 ILE A C 1
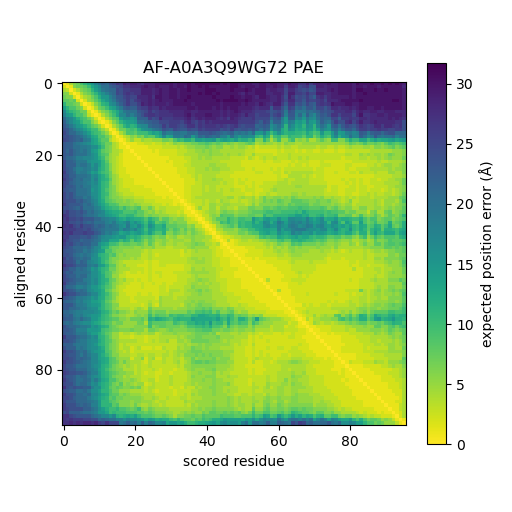ATOM 677 O O . ILE A 1 90 ? -4.360 0.676 18.645 1.00 86.06 90 ILE A O 1
ATOM 681 N N . THR A 1 91 ? -2.958 -0.877 17.853 1.00 87.31 91 THR A N 1
ATOM 682 C CA . THR A 1 91 ? -2.689 -1.493 19.161 1.00 87.31 91 THR A CA 1
ATOM 683 C C . THR A 1 91 ? -2.079 -0.499 20.152 1.00 87.31 91 THR A C 1
ATOM 685 O O . THR A 1 91 ? -2.460 -0.483 21.318 1.00 87.31 91 THR A O 1
ATOM 688 N N . LEU A 1 92 ? -1.162 0.367 19.710 1.00 89.38 92 LEU A N 1
ATOM 689 C CA . LEU A 1 92 ? -0.557 1.388 20.572 1.00 89.38 92 LEU A CA 1
ATOM 690 C C . LEU A 1 92 ? -1.552 2.479 20.993 1.00 89.38 92 LEU A C 1
ATOM 692 O O . LEU A 1 92 ? -1.438 2.999 22.100 1.00 89.38 92 LEU A O 1
ATOM 696 N N . ILE A 1 93 ? -2.503 2.839 20.126 1.00 86.62 93 ILE A N 1
ATOM 697 C CA . ILE A 1 93 ? -3.498 3.887 20.401 1.00 86.62 93 ILE A CA 1
ATOM 698 C C . ILE A 1 93 ? -4.676 3.342 21.219 1.00 86.62 93 ILE A C 1
ATOM 700 O O . ILE A 1 93 ? -5.140 4.006 22.142 1.00 86.62 93 ILE A O 1
ATOM 704 N N . SER A 1 94 ? -5.178 2.157 20.873 1.00 79.94 94 SER A N 1
ATOM 705 C CA . SER A 1 94 ? -6.396 1.573 21.445 1.00 79.94 94 SER A CA 1
ATOM 706 C C . SER A 1 94 ? -6.142 0.654 22.644 1.00 79.94 94 SER A C 1
ATOM 708 O O . SER A 1 94 ? -7.088 0.343 23.362 1.00 79.94 94 SER A O 1
ATOM 710 N N . GLY A 1 95 ? -4.889 0.260 22.891 1.00 72.62 95 GLY A N 1
ATOM 711 C CA . GLY A 1 95 ? -4.540 -0.763 23.877 1.00 72.62 95 GLY A CA 1
ATOM 712 C C . GLY A 1 95 ? -4.663 -2.193 23.321 1.00 72.62 95 GLY A C 1
ATOM 713 O O . GLY A 1 95 ? -5.170 -2.376 22.209 1.00 72.62 95 GLY A O 1
ATOM 714 N N . PRO A 1 96 ? -4.136 -3.197 24.050 1.00 62.59 96 PRO A N 1
ATOM 715 C CA . PRO A 1 96 ? -4.244 -4.611 23.688 1.00 62.59 96 PRO A CA 1
ATOM 716 C C . PRO A 1 96 ? -5.652 -5.188 23.886 1.00 62.59 96 PRO A C 1
ATOM 718 O O . PRO A 1 96 ? -6.366 -4.730 24.808 1.00 62.59 96 PRO A O 1
#

pLDDT: mean 81.78, std 12.18, range [42.81, 93.19]

Foldseek 3Di:
DDPDDPDPPPDPPPPDLVQLVVLLVVLLVLLVVPDPPVPPPDDDDPCSLCSSQVSLQVSLVSCVVVVNNVSNVVSNVSSVVSSVVSVVVCCVVVPD

Solvent-accessible surface area (backbone atoms only — not comparable to full-atom values): 5619 Å² total; per-residue (Å²): 137,80,97,73,81,82,72,84,70,75,72,80,78,79,74,73,63,58,69,31,53,52,29,47,52,49,24,53,54,53,59,68,61,65,61,72,86,82,67,79,78,74,85,72,67,75,70,64,74,48,49,26,35,53,30,7,43,51,13,14,55,51,18,47,74,68,73,33,61,69,54,14,53,52,24,40,48,46,19,53,50,52,53,56,52,49,50,52,51,49,38,72,75,72,48,132

Sequence (96 aa):
MTFADHADDPAPRATRPIATWVLMLLAAVVVLILPDWAGTGSPRPTWVFAIPILLGLAGAALALRGRHPWWAAASALWGVVLIQVLVVIITLISGP

Nearest PDB structures (foldseek):
  1qqe-assembly1_A  TM=7.073E-01  e=2.986E+00  Saccharomyces cerevisiae
  8dz8-assembly6_F  TM=6.326E-01  e=7.515E+00  sy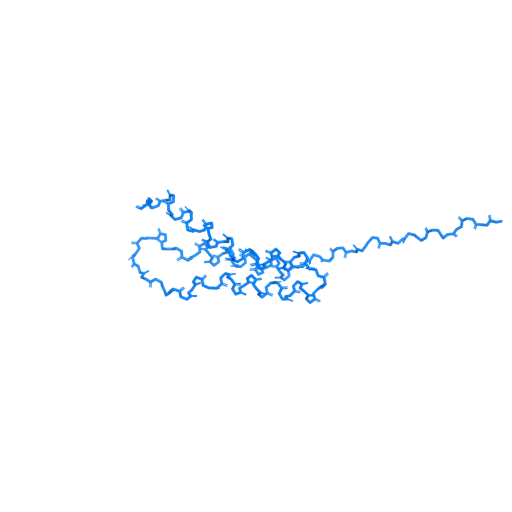nthetic construct
  8dz8-assembly7_G  TM=4.788E-01  e=4.136E+00  synthetic construct
  8dz8-assembly5_E  TM=4.683E-01  e=4.867E+00  synthetic construct

Mean predicted aligned error: 9.43 Å

Radius of gyration: 20.27 Å; Cα contacts (8 Å, |Δi|>4): 87; chains: 1; bounding box: 68×19×55 Å

Secondary structure (DSSP, 8-state):
-----------------HHHHHHHHHHHHHHHHSS-TT-------GGGGGHHHHHHHHHHHHHHHTT-HHHHHHHHHHHHHHHHHHHHHHHHHH--